Protein AF-A0A5R9BE68-F1 (afdb_monomer)

Secondary structure (DSSP, 8-state):
-PPPP--------TTTTT-PPPPPPP--TTHHHHHHHHHHHHHHHHHHHHHHHHHT-SHHHHHHHHHHHHHHHHHHHHHHHHHT--SHHHHHHS-HHHHHHHHHHHHHIIIIIHHHHHHHHTTT-HHHHHHHHHHHHHHHHHHHHHHHHTSPPP----TTSS--

Mean predicted aligned error: 11.84 Å

Structure (mmCIF, N/CA/C/O backbone):
data_AF-A0A5R9BE68-F1
#
_entry.id   AF-A0A5R9BE68-F1
#
loop_
_atom_site.group_PDB
_atom_site.id
_atom_site.type_symbol
_atom_site.label_atom_id
_atom_site.label_alt_id
_atom_site.label_comp_id
_atom_site.label_asym_id
_atom_site.label_entity_id
_atom_site.label_seq_id
_atom_site.pdbx_PDB_ins_code
_atom_site.Cartn_x
_atom_site.Cartn_y
_atom_site.Cartn_z
_atom_site.occupancy
_atom_site.B_iso_or_equiv
_atom_site.auth_seq_id
_atom_site.auth_comp_id
_atom_site.auth_asym_id
_atom_site.auth_atom_id
_atom_site.pdbx_PDB_model_num
ATOM 1 N N . MET A 1 1 ? 56.654 43.838 -24.246 1.00 40.62 1 MET A N 1
ATOM 2 C CA . MET A 1 1 ? 55.918 42.779 -24.968 1.00 40.62 1 MET A CA 1
ATOM 3 C C . MET A 1 1 ? 55.664 41.655 -23.979 1.00 40.62 1 MET A C 1
ATOM 5 O O . MET A 1 1 ? 56.594 40.924 -23.677 1.00 40.62 1 MET A O 1
ATOM 9 N N . SER A 1 2 ? 54.459 41.576 -23.414 1.00 37.25 2 SER A N 1
ATOM 10 C CA . SER A 1 2 ? 54.061 40.473 -22.526 1.00 37.25 2 SER A CA 1
ATOM 11 C C . SER A 1 2 ? 53.176 39.512 -23.319 1.00 37.25 2 SER A C 1
ATOM 13 O O . SER A 1 2 ? 52.251 39.994 -23.978 1.00 37.25 2 SER A O 1
ATOM 15 N N . PRO A 1 3 ? 53.434 38.193 -23.312 1.00 47.00 3 PRO A N 1
ATOM 16 C CA . PRO A 1 3 ? 52.558 37.251 -23.983 1.00 47.00 3 PRO A CA 1
ATOM 17 C C . PRO A 1 3 ? 51.293 37.066 -23.142 1.00 47.00 3 PRO A C 1
ATOM 19 O O . PRO A 1 3 ? 51.353 36.808 -21.941 1.00 47.00 3 PRO A O 1
ATOM 22 N N . ALA A 1 4 ? 50.145 37.240 -23.790 1.00 45.91 4 ALA A N 1
ATOM 23 C CA . ALA A 1 4 ? 48.838 36.962 -23.223 1.00 45.91 4 ALA A CA 1
ATOM 24 C C . ALA A 1 4 ? 48.713 35.459 -22.931 1.00 45.91 4 ALA A C 1
ATOM 26 O O . ALA A 1 4 ? 48.822 34.635 -23.842 1.00 45.91 4 ALA A O 1
ATOM 27 N N . GLY A 1 5 ? 48.481 35.115 -21.664 1.00 44.31 5 GLY A N 1
ATOM 28 C CA . GLY A 1 5 ? 48.029 33.786 -21.272 1.00 44.31 5 GLY A CA 1
ATOM 29 C C . GLY A 1 5 ? 46.659 33.520 -21.890 1.00 44.31 5 GLY A C 1
ATOM 30 O O . GLY A 1 5 ? 45.717 34.283 -21.686 1.00 44.31 5 GLY A O 1
ATOM 31 N N . ARG A 1 6 ? 46.562 32.466 -22.702 1.00 45.75 6 ARG A N 1
ATOM 32 C CA . ARG A 1 6 ? 45.279 31.909 -23.128 1.00 45.75 6 ARG A CA 1
ATOM 33 C C . ARG A 1 6 ? 44.795 30.991 -22.014 1.00 45.75 6 ARG A C 1
ATOM 35 O O . ARG A 1 6 ? 45.212 29.840 -21.950 1.00 45.75 6 ARG A O 1
ATOM 42 N N . ASP A 1 7 ? 43.913 31.506 -21.170 1.00 46.25 7 ASP A N 1
ATOM 43 C CA . ASP A 1 7 ? 43.098 30.688 -20.276 1.00 46.25 7 ASP A CA 1
ATOM 44 C C . ASP A 1 7 ? 42.036 29.960 -21.110 1.00 46.25 7 ASP A C 1
ATOM 46 O O . ASP A 1 7 ? 40.896 30.402 -21.259 1.00 46.25 7 ASP A O 1
ATOM 50 N N . THR A 1 8 ? 42.413 28.831 -21.703 1.00 48.44 8 THR A N 1
ATOM 51 C CA . THR A 1 8 ? 41.470 27.845 -22.242 1.00 48.44 8 THR A CA 1
ATOM 52 C C . THR A 1 8 ? 40.853 27.058 -21.087 1.00 48.44 8 THR A C 1
ATOM 54 O O . THR A 1 8 ? 41.140 25.883 -20.887 1.00 48.44 8 THR A O 1
ATOM 57 N N . HIS A 1 9 ? 39.989 27.712 -20.311 1.00 47.31 9 HIS A N 1
ATOM 58 C CA . HIS A 1 9 ? 38.961 27.003 -19.556 1.00 47.31 9 HIS A CA 1
ATOM 59 C C . HIS A 1 9 ? 37.830 26.676 -20.527 1.00 47.31 9 HIS A C 1
ATOM 61 O O . HIS A 1 9 ? 36.879 27.440 -20.700 1.00 47.31 9 HIS A O 1
ATOM 67 N N . GLU A 1 10 ? 37.977 25.544 -21.208 1.00 49.84 10 GLU A N 1
ATOM 68 C CA . GLU A 1 10 ? 36.901 24.905 -21.950 1.00 49.84 10 GLU A CA 1
ATOM 69 C C . GLU A 1 10 ? 35.770 24.628 -20.947 1.00 49.84 10 GLU A C 1
ATOM 71 O O . GLU A 1 10 ? 35.863 23.746 -20.092 1.00 49.84 10 GLU A O 1
ATOM 76 N N . ARG A 1 11 ? 34.738 25.483 -20.955 1.00 51.19 11 ARG A N 1
ATOM 77 C CA . ARG A 1 11 ? 33.524 25.277 -20.163 1.00 51.19 11 ARG A CA 1
ATOM 78 C C . ARG A 1 11 ? 32.913 23.966 -20.633 1.00 51.19 11 ARG A C 1
ATOM 80 O O . ARG A 1 11 ? 32.250 23.935 -21.667 1.00 51.19 11 ARG A O 1
ATOM 87 N N . GLN A 1 12 ? 33.133 22.910 -19.859 1.00 48.62 12 GLN A N 1
ATOM 88 C CA . GLN A 1 12 ? 32.397 21.663 -19.980 1.00 48.62 12 GLN A CA 1
ATOM 89 C C . GLN A 1 12 ? 30.908 22.019 -20.022 1.00 48.62 12 GLN A C 1
ATOM 91 O O . GLN A 1 12 ? 30.406 22.726 -19.139 1.00 48.62 12 GLN A O 1
ATOM 96 N N . SER A 1 13 ? 30.230 21.640 -21.105 1.00 55.31 13 SER A N 1
ATOM 97 C CA . SER A 1 13 ? 28.819 21.958 -21.273 1.00 55.31 13 SER A CA 1
ATOM 98 C C . SER A 1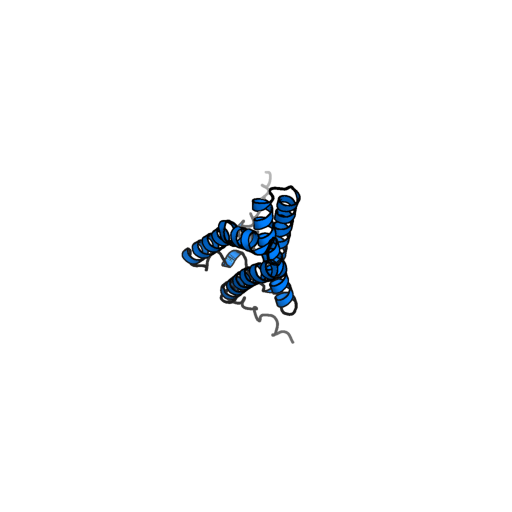 13 ? 28.058 21.354 -20.086 1.00 55.31 13 SER A C 1
ATOM 100 O O . SER A 1 13 ? 28.300 20.208 -19.709 1.00 55.31 13 SER A O 1
ATOM 102 N N . LEU A 1 14 ? 27.158 22.114 -19.453 1.00 54.69 14 LEU A N 1
ATOM 103 C CA . LEU A 1 14 ? 26.350 21.616 -18.325 1.00 54.69 14 LEU A CA 1
ATOM 104 C C . LEU A 1 14 ? 25.556 20.349 -18.705 1.00 54.69 14 LEU A C 1
ATOM 106 O O . LEU A 1 14 ? 25.180 19.571 -17.837 1.00 54.69 14 LEU A O 1
ATOM 110 N N . SER A 1 15 ? 25.353 20.128 -20.004 1.00 56.47 15 SER A N 1
ATOM 111 C CA . SER A 1 15 ? 24.796 18.922 -20.612 1.00 56.47 15 SER A CA 1
ATOM 112 C C . SER A 1 15 ? 25.656 17.661 -20.427 1.00 56.47 15 SER A C 1
ATOM 114 O O . SER A 1 15 ? 25.091 16.584 -20.270 1.00 56.47 15 SER A O 1
ATOM 116 N N . ASP A 1 16 ? 26.989 17.763 -20.383 1.00 49.56 16 ASP A N 1
ATOM 117 C CA . ASP A 1 16 ? 27.881 16.606 -20.181 1.00 49.56 16 ASP A CA 1
ATOM 118 C C . ASP A 1 16 ? 28.069 16.247 -18.700 1.00 49.56 16 ASP A C 1
ATOM 120 O O . ASP A 1 16 ? 28.315 15.087 -18.366 1.00 49.56 16 ASP A O 1
ATOM 124 N N . ALA A 1 17 ? 27.913 17.225 -17.801 1.00 50.69 17 ALA A N 1
ATOM 125 C CA . ALA A 1 17 ? 28.001 17.027 -16.351 1.00 50.69 17 ALA A CA 1
ATOM 126 C C . ALA A 1 17 ? 26.748 16.355 -15.752 1.00 50.69 17 ALA A C 1
ATOM 128 O O . ALA A 1 17 ? 26.764 15.934 -14.596 1.00 50.69 17 ALA A O 1
ATOM 129 N N . VAL A 1 18 ? 25.670 16.240 -16.536 1.00 50.56 18 VAL A N 1
ATOM 130 C CA . VAL A 1 18 ? 24.411 15.575 -16.162 1.00 50.56 18 VAL A CA 1
ATOM 131 C C . VAL A 1 18 ? 24.181 14.361 -17.066 1.00 50.56 18 VAL A C 1
ATOM 133 O O . VAL A 1 18 ? 23.079 14.106 -17.543 1.00 50.56 18 VAL A O 1
ATOM 136 N N . LYS A 1 19 ? 25.229 13.571 -17.320 1.00 53.09 19 LYS A N 1
ATOM 137 C CA . LYS A 1 19 ? 25.005 12.175 -17.699 1.00 53.09 19 LYS A CA 1
ATOM 138 C C . LYS A 1 19 ? 24.519 11.462 -16.448 1.00 53.09 19 LYS A C 1
ATOM 140 O O . LYS A 1 19 ? 25.295 11.217 -15.526 1.00 53.09 19 LYS A O 1
ATOM 145 N N . ASP A 1 20 ? 23.209 11.220 -16.391 1.00 56.38 20 ASP A N 1
ATOM 146 C CA . ASP A 1 20 ? 22.629 10.382 -15.349 1.00 56.38 20 ASP A CA 1
ATOM 147 C C . ASP A 1 20 ? 23.434 9.077 -15.292 1.00 56.38 20 ASP A C 1
ATOM 149 O O . ASP A 1 20 ? 23.680 8.482 -16.345 1.00 56.38 20 ASP A O 1
ATOM 153 N N . PRO A 1 21 ? 23.868 8.634 -14.099 1.00 58.69 21 PRO A N 1
ATOM 154 C CA . PRO A 1 21 ? 24.594 7.383 -13.976 1.00 58.69 21 PRO A CA 1
ATOM 155 C C . PRO A 1 21 ? 23.770 6.251 -14.584 1.00 58.69 21 PRO A C 1
ATOM 157 O O . PRO A 1 21 ? 22.539 6.221 -14.435 1.00 58.69 21 PRO A O 1
ATOM 160 N N . ASP A 1 22 ? 24.456 5.319 -15.246 1.00 60.56 22 ASP A N 1
ATOM 161 C CA . ASP A 1 22 ? 23.794 4.184 -15.871 1.00 60.56 22 ASP A CA 1
ATOM 162 C C . ASP A 1 22 ? 22.894 3.474 -14.853 1.00 60.56 22 ASP A C 1
ATOM 164 O O . ASP A 1 22 ? 23.279 3.260 -13.691 1.00 60.56 22 ASP A O 1
ATOM 168 N N . PRO A 1 23 ? 21.649 3.158 -15.245 1.00 62.06 23 PRO A N 1
ATOM 169 C CA . PRO A 1 23 ? 20.680 2.594 -14.333 1.00 62.06 23 PRO A CA 1
ATOM 170 C C . PRO A 1 23 ? 21.219 1.256 -13.845 1.00 62.06 23 PRO A C 1
ATOM 172 O O . PRO A 1 23 ? 21.476 0.344 -14.628 1.00 62.06 23 PRO A O 1
ATOM 175 N N . LYS A 1 24 ? 21.387 1.130 -12.526 1.00 66.19 24 LYS A N 1
ATOM 176 C CA . LYS A 1 24 ? 21.824 -0.135 -11.941 1.00 66.19 24 LYS A CA 1
ATOM 177 C C . LYS A 1 24 ? 20.836 -1.244 -12.350 1.00 66.19 24 LYS A C 1
ATOM 179 O O . LYS A 1 24 ? 19.624 -1.019 -12.250 1.00 66.19 24 LYS A O 1
ATOM 184 N N . PRO A 1 25 ? 21.308 -2.449 -12.713 1.00 71.81 25 PRO A N 1
ATOM 185 C CA . PRO A 1 25 ? 20.432 -3.539 -13.139 1.00 71.81 25 PRO A CA 1
ATOM 186 C C . PRO A 1 25 ? 19.427 -3.906 -12.034 1.00 71.81 25 PRO A C 1
ATOM 188 O O . PRO A 1 25 ? 19.730 -3.682 -10.851 1.00 71.81 25 PRO A O 1
ATOM 191 N N . PRO A 1 26 ? 18.230 -4.415 -12.384 1.00 78.12 26 PRO A N 1
ATOM 192 C CA . PRO A 1 26 ? 17.254 -4.900 -11.407 1.00 78.12 26 PRO A CA 1
ATOM 193 C C . PRO A 1 26 ? 17.876 -5.964 -10.498 1.00 78.12 26 PRO A C 1
ATOM 195 O O . PRO A 1 26 ? 18.762 -6.703 -10.921 1.00 78.12 26 PRO A O 1
ATOM 198 N N . LEU A 1 27 ? 17.401 -6.057 -9.252 1.00 77.88 27 LEU A N 1
ATOM 199 C CA . LEU A 1 27 ? 17.853 -7.121 -8.341 1.00 77.88 27 LEU A CA 1
ATOM 200 C C . LEU A 1 27 ? 17.299 -8.494 -8.752 1.00 77.88 27 LEU A C 1
ATOM 202 O O . LEU A 1 27 ? 17.920 -9.507 -8.451 1.00 77.88 27 LEU A O 1
ATOM 206 N N . GLY A 1 28 ? 16.153 -8.522 -9.445 1.00 73.25 28 GLY A N 1
ATOM 207 C CA . GLY A 1 28 ? 15.520 -9.753 -9.916 1.00 73.25 28 GLY A CA 1
ATOM 208 C C . GLY A 1 28 ? 15.007 -10.654 -8.780 1.00 73.25 28 GLY A C 1
ATOM 209 O O . GLY A 1 28 ? 14.988 -10.248 -7.613 1.00 73.25 28 GLY A O 1
ATOM 210 N N . PRO A 1 29 ? 14.554 -11.877 -9.095 1.00 79.38 29 PRO A N 1
ATOM 211 C CA . PRO A 1 29 ? 14.184 -12.859 -8.077 1.00 79.38 29 PRO A CA 1
ATOM 212 C C . PRO A 1 29 ? 15.387 -13.243 -7.197 1.00 79.38 29 PRO A C 1
ATOM 214 O O . PRO A 1 29 ? 16.477 -13.428 -7.739 1.00 79.38 29 PRO A O 1
ATOM 217 N N . PRO A 1 30 ? 15.237 -13.381 -5.859 1.00 83.00 30 PRO A N 1
ATOM 218 C CA . PRO A 1 30 ? 13.993 -13.400 -5.069 1.00 83.00 30 PRO A CA 1
ATOM 219 C C . PRO A 1 30 ? 13.554 -12.027 -4.513 1.00 83.00 30 PRO A C 1
ATOM 221 O O . PRO A 1 30 ? 12.612 -11.943 -3.720 1.00 83.00 30 PRO A O 1
ATOM 224 N N . HIS A 1 31 ? 14.264 -10.948 -4.850 1.00 83.50 31 HIS A N 1
ATOM 225 C CA . HIS A 1 31 ? 14.034 -9.621 -4.271 1.00 83.50 31 HIS A CA 1
ATOM 226 C C . HIS A 1 31 ? 12.684 -9.020 -4.679 1.00 83.50 31 HIS A C 1
ATOM 228 O O . HIS A 1 31 ? 12.107 -8.243 -3.920 1.00 83.50 31 HIS A O 1
ATOM 234 N N . ASP A 1 32 ? 12.164 -9.404 -5.842 1.00 77.88 32 ASP A N 1
ATOM 235 C CA . ASP A 1 32 ? 10.850 -9.017 -6.353 1.00 77.88 32 ASP A CA 1
ATOM 236 C C . ASP A 1 32 ? 9.696 -9.481 -5.441 1.00 77.88 32 ASP A C 1
ATOM 238 O O . ASP A 1 32 ? 8.812 -8.687 -5.098 1.00 77.88 32 ASP A O 1
ATOM 242 N N . ALA A 1 33 ? 9.734 -10.732 -4.976 1.00 82.50 33 ALA A N 1
ATOM 243 C CA . ALA A 1 33 ? 8.752 -11.302 -4.060 1.00 82.50 33 ALA A CA 1
ATOM 244 C C . ALA A 1 33 ? 8.790 -10.588 -2.704 1.00 82.50 33 ALA A C 1
ATOM 246 O O . ALA A 1 33 ? 7.762 -10.099 -2.232 1.00 82.50 33 ALA A O 1
ATOM 247 N N . TRP A 1 34 ? 9.981 -10.437 -2.117 1.00 86.31 34 TRP A N 1
ATOM 248 C CA . TRP A 1 34 ? 10.149 -9.746 -0.835 1.00 86.31 34 TRP A CA 1
ATOM 249 C C . TRP A 1 34 ? 9.757 -8.276 -0.895 1.00 86.31 34 TRP A C 1
ATOM 251 O O . TRP A 1 34 ? 9.134 -7.770 0.037 1.00 86.31 34 TRP A O 1
ATOM 261 N N . ALA A 1 35 ? 10.073 -7.592 -1.994 1.00 86.00 35 ALA A N 1
ATOM 262 C CA . ALA A 1 35 ? 9.653 -6.215 -2.183 1.00 86.00 35 ALA A CA 1
ATOM 263 C C . ALA A 1 35 ? 8.129 -6.093 -2.274 1.00 86.00 35 ALA A C 1
ATOM 265 O O . ALA A 1 35 ? 7.555 -5.176 -1.697 1.00 86.00 35 ALA A O 1
ATOM 266 N N . THR A 1 36 ? 7.471 -7.028 -2.962 1.00 86.62 36 THR A N 1
ATOM 267 C CA . THR A 1 36 ? 6.008 -7.049 -3.107 1.00 86.62 36 THR A CA 1
ATOM 268 C C . THR A 1 36 ? 5.324 -7.301 -1.765 1.00 86.62 36 THR A C 1
ATOM 270 O O . THR A 1 36 ? 4.416 -6.559 -1.389 1.00 86.62 36 THR A O 1
ATOM 273 N N . VAL A 1 37 ? 5.781 -8.314 -1.022 1.00 89.19 37 VAL A N 1
ATOM 274 C CA . VAL A 1 37 ? 5.237 -8.641 0.305 1.00 89.19 37 VAL A CA 1
ATOM 275 C C . VAL A 1 37 ? 5.484 -7.498 1.284 1.00 89.19 37 VAL A C 1
ATOM 277 O O . VAL A 1 37 ? 4.547 -7.053 1.944 1.00 89.19 37 VAL A O 1
ATOM 280 N N . GLY A 1 38 ? 6.714 -6.981 1.346 1.00 90.31 38 GLY A N 1
ATOM 281 C CA . GLY A 1 38 ? 7.062 -5.864 2.221 1.00 90.31 38 GLY A CA 1
ATOM 282 C C . GLY A 1 38 ? 6.212 -4.631 1.928 1.00 90.31 38 GLY A C 1
ATOM 283 O O . GLY A 1 38 ? 5.631 -4.058 2.847 1.00 90.31 38 GLY A O 1
ATOM 284 N N . LEU A 1 39 ? 6.053 -4.277 0.649 1.00 90.44 39 LEU A N 1
ATOM 285 C CA . LEU A 1 39 ? 5.265 -3.113 0.255 1.00 90.44 39 LEU A CA 1
ATOM 286 C C . LEU A 1 39 ? 3.792 -3.266 0.651 1.00 90.44 39 LEU A C 1
ATOM 288 O O . LEU A 1 39 ? 3.201 -2.325 1.178 1.00 90.44 39 LEU A O 1
ATOM 292 N N . ALA A 1 40 ? 3.216 -4.457 0.464 1.00 92.19 40 ALA A N 1
ATOM 293 C CA . ALA A 1 40 ? 1.840 -4.738 0.867 1.00 92.19 40 ALA A CA 1
ATOM 294 C C . ALA A 1 40 ? 1.659 -4.646 2.390 1.00 92.19 40 ALA A C 1
ATOM 296 O O . ALA A 1 40 ? 0.698 -4.037 2.856 1.00 92.19 40 ALA A O 1
ATOM 297 N N . VAL A 1 41 ? 2.597 -5.195 3.168 1.00 93.62 41 VAL A N 1
ATOM 298 C CA . VAL A 1 41 ? 2.544 -5.176 4.638 1.00 93.62 41 VAL A CA 1
ATOM 299 C C . VAL A 1 41 ? 2.689 -3.758 5.187 1.00 93.62 41 VAL A C 1
ATOM 301 O O . VAL A 1 41 ? 1.889 -3.346 6.027 1.00 93.62 41 VAL A O 1
ATOM 304 N N . PHE A 1 42 ? 3.663 -2.980 4.709 1.00 93.75 42 PHE A N 1
ATOM 305 C CA . PHE A 1 42 ? 3.849 -1.608 5.190 1.00 93.75 42 PHE A CA 1
ATOM 306 C C . PHE A 1 42 ? 2.707 -0.690 4.767 1.00 93.75 42 PHE A C 1
ATOM 308 O O . PHE A 1 42 ? 2.314 0.190 5.535 1.00 93.75 42 PHE A O 1
ATOM 315 N N . PHE A 1 43 ? 2.120 -0.923 3.592 1.00 92.75 43 PHE A N 1
ATOM 316 C CA . PHE A 1 43 ? 0.930 -0.189 3.188 1.00 92.75 43 PHE A CA 1
ATOM 317 C C . PHE A 1 43 ? -0.273 -0.545 4.072 1.00 92.75 43 PHE A C 1
ATOM 319 O O . PHE A 1 43 ? -0.942 0.365 4.556 1.00 92.75 43 PHE A O 1
ATOM 326 N N . ALA A 1 44 ? -0.487 -1.826 4.390 1.00 94.19 44 ALA A N 1
ATOM 327 C CA . ALA A 1 44 ? -1.553 -2.259 5.297 1.00 94.19 44 ALA A CA 1
ATOM 328 C C . ALA A 1 44 ? -1.370 -1.695 6.714 1.00 94.19 44 ALA A C 1
ATOM 330 O O . ALA A 1 44 ? -2.336 -1.238 7.323 1.00 94.19 44 ALA A O 1
ATOM 331 N N . SER A 1 45 ? -0.128 -1.658 7.208 1.00 94.31 45 SER A N 1
ATOM 332 C CA . SER A 1 45 ? 0.229 -0.999 8.471 1.00 94.31 45 SER A CA 1
ATOM 333 C C . SER A 1 45 ? -0.126 0.487 8.443 1.00 94.31 45 SER A C 1
ATOM 335 O O . SER A 1 45 ? -0.755 0.992 9.370 1.00 94.31 45 SER A O 1
ATOM 337 N N . GLY A 1 46 ? 0.204 1.184 7.351 1.00 92.19 46 GLY A N 1
ATOM 338 C CA . GLY A 1 46 ? -0.193 2.577 7.153 1.00 92.19 46 GLY A CA 1
ATOM 339 C C . GLY A 1 46 ? -1.707 2.755 7.244 1.00 92.19 46 GLY A C 1
ATOM 340 O O . GLY A 1 46 ? -2.173 3.597 8.004 1.00 92.19 46 GLY A O 1
ATOM 341 N N . LEU A 1 47 ? -2.482 1.921 6.544 1.00 93.75 47 LEU A N 1
ATOM 342 C CA . LEU A 1 47 ? -3.947 1.972 6.595 1.00 93.75 47 LEU A CA 1
ATOM 343 C C . LEU A 1 47 ? -4.496 1.698 8.006 1.00 93.75 47 LEU A C 1
ATOM 345 O O . LEU A 1 47 ? -5.410 2.394 8.445 1.00 93.75 47 LEU A O 1
ATOM 349 N N . TYR A 1 48 ? -3.918 0.739 8.735 1.00 94.81 48 TYR A N 1
ATOM 350 C CA . TYR A 1 48 ? -4.286 0.467 10.127 1.00 94.81 48 TYR A CA 1
ATOM 351 C C . TYR A 1 48 ? -4.095 1.709 11.000 1.00 94.81 48 TYR A C 1
ATOM 353 O O . TYR A 1 48 ? -5.029 2.143 11.673 1.00 94.81 48 TY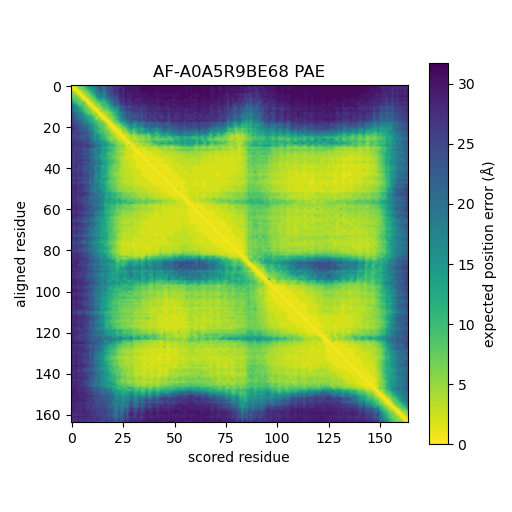R A O 1
ATOM 361 N N . PHE A 1 49 ? -2.901 2.308 10.960 1.00 94.06 49 PHE A N 1
ATOM 362 C CA . PHE A 1 49 ? -2.584 3.455 11.804 1.00 94.06 49 PHE A CA 1
ATOM 363 C C . PHE A 1 49 ? -3.333 4.723 11.396 1.00 94.06 49 PHE A C 1
ATOM 365 O O . PHE A 1 49 ? -3.621 5.530 12.268 1.00 94.06 49 PHE A O 1
ATOM 372 N N . VAL A 1 50 ? -3.723 4.877 10.126 1.00 93.38 50 VAL A N 1
ATOM 373 C CA . VAL A 1 50 ? -4.650 5.941 9.697 1.00 93.38 50 VAL A CA 1
ATOM 374 C C . VAL A 1 50 ? -6.014 5.790 10.370 1.00 93.38 50 VAL A C 1
ATOM 376 O O . VAL A 1 50 ? -6.593 6.780 10.817 1.00 93.38 50 VAL A O 1
ATOM 379 N N . GLY A 1 51 ? -6.551 4.567 10.412 1.00 91.31 51 GLY A N 1
ATOM 380 C CA . GLY A 1 51 ? -7.819 4.291 11.084 1.00 91.31 51 GLY A CA 1
ATOM 381 C C . GLY A 1 51 ? -7.713 4.526 12.589 1.00 91.31 51 GLY A C 1
ATOM 382 O O . GLY A 1 51 ? -8.468 5.321 13.145 1.00 91.31 51 GLY A O 1
ATOM 383 N N . HIS A 1 52 ? -6.704 3.920 13.215 1.00 92.19 52 HIS A N 1
ATOM 384 C CA . HIS A 1 52 ? -6.440 4.037 14.647 1.00 92.19 52 HIS A CA 1
ATOM 385 C C . HIS A 1 52 ? -6.196 5.488 15.089 1.00 92.19 52 HIS A C 1
ATOM 387 O O . HIS A 1 52 ? -6.828 5.947 16.034 1.00 92.19 52 HIS A O 1
ATOM 393 N N . SER A 1 53 ? -5.356 6.253 14.378 1.00 92.25 53 SER A N 1
ATOM 394 C CA . SER A 1 53 ? -5.051 7.645 14.742 1.00 92.25 53 SER A CA 1
ATOM 395 C C . SER A 1 53 ? -6.270 8.561 14.652 1.00 92.25 53 SER A C 1
ATOM 397 O O . SER A 1 53 ? -6.301 9.602 15.299 1.00 92.25 53 SER A O 1
ATOM 399 N N . ARG A 1 54 ? -7.271 8.206 13.840 1.00 87.31 54 ARG A N 1
ATOM 400 C CA . ARG A 1 54 ? -8.527 8.957 13.744 1.00 87.31 54 ARG A CA 1
ATOM 401 C C . ARG A 1 54 ? -9.568 8.527 14.767 1.00 87.31 54 ARG A C 1
ATOM 403 O O . ARG A 1 54 ? -10.340 9.378 15.191 1.00 87.31 54 ARG A O 1
ATOM 410 N N . ALA A 1 55 ? -9.600 7.246 15.121 1.00 88.12 55 ALA A N 1
ATOM 411 C CA . ALA A 1 55 ? -10.527 6.713 16.112 1.00 88.12 55 ALA A CA 1
ATOM 412 C C . ALA A 1 55 ? -10.094 7.080 17.539 1.00 88.12 55 ALA A C 1
ATOM 414 O O . ALA A 1 55 ? -10.866 7.681 18.278 1.00 88.12 55 ALA A O 1
ATOM 415 N N . GLU A 1 56 ? -8.843 6.781 17.892 1.00 88.94 56 GLU A N 1
ATOM 416 C CA . GLU A 1 56 ? -8.328 6.943 19.258 1.00 88.94 56 GLU A CA 1
ATOM 417 C C . GLU A 1 56 ? -7.701 8.320 19.500 1.00 88.94 56 GLU A C 1
ATOM 419 O O . GLU A 1 56 ? -7.662 8.805 20.628 1.00 88.94 56 GLU A O 1
ATOM 424 N N . ASN A 1 57 ? -7.214 8.966 18.433 1.00 89.88 57 ASN A N 1
ATOM 425 C CA . ASN A 1 57 ? -6.551 10.272 18.482 1.00 89.88 57 ASN A CA 1
ATOM 426 C C . ASN A 1 57 ? -5.461 10.372 19.569 1.00 89.88 57 ASN A C 1
ATOM 428 O O . ASN A 1 57 ? -5.362 11.362 20.298 1.00 89.88 57 ASN A O 1
ATOM 432 N N . ASP A 1 58 ? -4.623 9.341 19.662 1.00 90.56 58 ASP A N 1
ATOM 433 C CA . ASP A 1 58 ? -3.553 9.238 20.643 1.00 90.56 58 ASP A CA 1
ATOM 434 C C . ASP A 1 58 ? -2.157 9.279 20.000 1.00 90.56 58 ASP A C 1
ATOM 436 O O . ASP A 1 58 ? -1.966 9.209 18.780 1.00 90.56 58 ASP A O 1
ATOM 440 N N . TRP A 1 59 ? -1.131 9.426 20.839 1.00 91.81 59 TRP A N 1
ATOM 441 C CA . TRP A 1 59 ? 0.250 9.521 20.369 1.00 91.81 59 TRP A CA 1
ATOM 442 C C . TRP A 1 59 ? 0.742 8.212 19.726 1.00 91.81 59 TRP A C 1
ATOM 444 O O . TRP A 1 59 ? 1.622 8.252 18.861 1.00 91.81 59 TRP A O 1
ATOM 454 N N . ILE A 1 60 ? 0.180 7.061 20.114 1.00 92.06 60 ILE A N 1
ATOM 455 C CA . ILE A 1 60 ? 0.530 5.747 19.560 1.00 92.06 60 ILE A CA 1
ATOM 456 C C . ILE A 1 60 ? 0.065 5.669 18.106 1.00 92.06 60 ILE A C 1
ATOM 458 O O . ILE A 1 60 ? 0.857 5.310 17.231 1.00 92.06 60 ILE A O 1
ATOM 462 N N . GLY A 1 61 ? -1.166 6.097 17.820 1.00 90.00 61 GLY A N 1
ATOM 463 C CA . GLY A 1 61 ? -1.695 6.199 16.466 1.00 90.00 61 GLY A CA 1
ATOM 464 C C . GLY A 1 61 ? -0.857 7.095 15.570 1.00 90.00 61 GLY A C 1
ATOM 465 O O . GLY A 1 61 ? -0.434 6.671 14.492 1.00 90.00 61 GLY A O 1
ATOM 466 N N . TRP A 1 62 ? -0.546 8.307 16.027 1.00 91.00 62 TRP A N 1
ATOM 467 C CA . TRP A 1 62 ? 0.247 9.250 15.237 1.00 91.00 62 TRP A CA 1
ATOM 468 C C . TRP A 1 62 ? 1.695 8.789 15.019 1.00 91.00 62 TRP A C 1
ATOM 470 O O . TRP A 1 62 ? 2.211 8.890 13.904 1.00 91.00 62 TRP A O 1
ATOM 480 N N . SER A 1 63 ? 2.354 8.245 16.044 1.00 94.19 63 SER A N 1
ATOM 481 C CA . SER A 1 63 ? 3.732 7.744 15.914 1.00 94.19 63 SER A CA 1
ATOM 482 C C . SER A 1 63 ? 3.814 6.494 15.032 1.00 94.19 63 SER A C 1
ATOM 484 O O . SER A 1 63 ? 4.679 6.420 14.154 1.00 94.19 63 SER A O 1
ATOM 486 N N . GLY A 1 64 ? 2.881 5.551 15.186 1.00 91.25 64 GLY A N 1
ATOM 487 C CA . GLY A 1 64 ? 2.781 4.370 14.330 1.00 91.25 64 GLY A CA 1
ATOM 488 C C . GLY A 1 64 ? 2.477 4.717 12.872 1.00 91.25 64 GLY A C 1
ATOM 489 O O . GLY A 1 64 ? 3.031 4.095 11.960 1.00 91.25 64 GLY A O 1
ATOM 490 N N . LEU A 1 65 ? 1.683 5.766 12.634 1.00 91.38 65 LEU A N 1
ATOM 491 C CA . LEU A 1 65 ? 1.417 6.287 11.295 1.00 91.38 65 LEU A CA 1
ATOM 492 C C . LEU A 1 65 ? 2.686 6.832 10.630 1.00 91.38 65 LEU A C 1
ATOM 494 O O . LEU A 1 65 ? 2.994 6.466 9.493 1.00 91.38 65 LEU A O 1
ATOM 498 N N . ILE A 1 66 ? 3.448 7.665 11.345 1.00 93.62 66 ILE A N 1
ATOM 499 C CA . ILE A 1 66 ? 4.711 8.234 10.850 1.00 93.62 66 ILE A CA 1
ATOM 500 C C . ILE A 1 66 ? 5.707 7.118 10.512 1.00 93.62 66 ILE A C 1
ATOM 502 O O . ILE A 1 66 ? 6.284 7.115 9.421 1.00 93.62 66 ILE A O 1
ATOM 506 N N . LEU A 1 67 ? 5.875 6.143 11.410 1.00 94.69 67 LEU A N 1
ATOM 507 C CA . LEU A 1 67 ? 6.774 5.007 11.192 1.00 94.69 67 LEU A CA 1
ATOM 508 C C . LEU A 1 67 ? 6.334 4.145 10.004 1.00 94.69 67 LEU A C 1
ATOM 510 O O . LEU A 1 67 ? 7.171 3.741 9.196 1.00 94.69 67 LEU A O 1
ATOM 514 N N . SER A 1 68 ? 5.030 3.911 9.85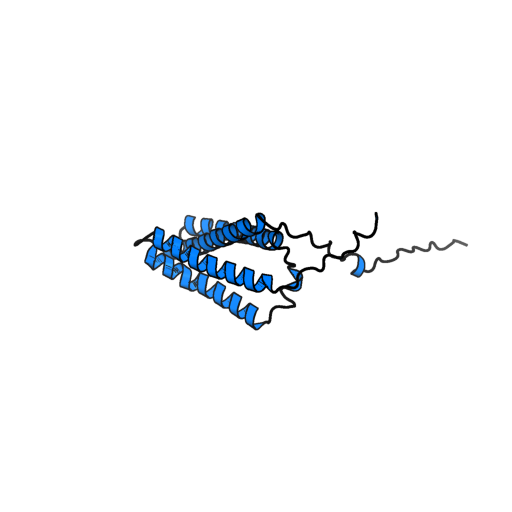7 1.00 92.75 68 SER A N 1
ATOM 515 C CA . SER A 1 68 ? 4.485 3.144 8.734 1.00 92.75 68 SER A CA 1
ATOM 516 C C . SER A 1 68 ? 4.709 3.854 7.400 1.00 92.75 68 SER A C 1
ATOM 518 O O . SER A 1 68 ? 5.097 3.206 6.432 1.00 92.75 68 SER A O 1
ATOM 520 N N . PHE A 1 69 ? 4.540 5.180 7.337 1.00 90.75 69 PHE A N 1
ATOM 521 C CA . PHE A 1 69 ? 4.844 5.945 6.124 1.00 90.75 69 PHE A CA 1
ATOM 522 C C . PHE A 1 69 ? 6.336 5.960 5.795 1.00 90.75 69 PHE A C 1
ATOM 524 O O . PHE A 1 69 ? 6.697 5.804 4.629 1.00 90.75 69 PHE A O 1
ATOM 531 N N . ALA A 1 70 ? 7.207 6.096 6.797 1.00 92.25 70 ALA A N 1
ATOM 532 C CA . ALA A 1 70 ? 8.649 6.002 6.585 1.00 92.25 70 ALA A CA 1
ATOM 533 C C . ALA A 1 70 ? 9.033 4.627 6.008 1.00 92.25 70 ALA A C 1
ATOM 535 O O . ALA A 1 70 ? 9.708 4.552 4.979 1.00 92.25 70 ALA A O 1
ATOM 536 N N . ALA A 1 71 ? 8.524 3.545 6.604 1.00 91.81 71 ALA A N 1
ATOM 537 C CA . ALA A 1 71 ? 8.744 2.186 6.118 1.00 91.81 71 ALA A CA 1
ATOM 538 C C . ALA A 1 71 ? 8.147 1.953 4.719 1.00 91.81 71 ALA A C 1
ATOM 540 O O . ALA A 1 71 ? 8.783 1.313 3.880 1.00 91.81 71 ALA A O 1
ATOM 541 N N . LEU A 1 72 ? 6.970 2.518 4.432 1.00 90.12 72 LEU A N 1
ATOM 542 C CA . LEU A 1 72 ? 6.336 2.463 3.115 1.00 90.12 72 LEU A CA 1
ATOM 543 C C . LEU A 1 72 ? 7.211 3.128 2.049 1.00 90.12 72 LEU A C 1
ATOM 545 O O . LEU A 1 72 ? 7.411 2.551 0.982 1.00 90.12 72 LEU A O 1
ATOM 549 N N . LEU A 1 73 ? 7.770 4.306 2.340 1.00 89.75 73 LEU A N 1
ATOM 550 C CA . LEU A 1 73 ? 8.683 4.992 1.427 1.00 89.75 73 LEU A CA 1
ATOM 551 C C . LEU A 1 73 ? 9.939 4.156 1.181 1.00 89.75 73 LEU A C 1
ATOM 553 O O . LEU A 1 73 ? 10.306 3.945 0.025 1.00 89.75 73 LEU A O 1
ATOM 557 N N . THR A 1 74 ? 10.582 3.633 2.227 1.00 89.38 74 THR A N 1
ATOM 558 C CA . THR A 1 74 ? 11.766 2.770 2.074 1.00 89.38 74 THR A CA 1
ATOM 559 C C . THR A 1 74 ? 11.444 1.506 1.275 1.00 89.38 74 THR A C 1
ATOM 561 O O . THR A 1 74 ? 12.201 1.123 0.381 1.00 89.38 74 THR A O 1
ATOM 564 N N . SER A 1 75 ? 10.298 0.881 1.541 1.00 89.12 75 SER A N 1
ATOM 565 C CA . SER A 1 75 ? 9.846 -0.310 0.827 1.00 89.12 75 SER A CA 1
ATOM 566 C C . SER A 1 75 ? 9.517 -0.023 -0.635 1.00 89.12 75 SER A C 1
ATOM 568 O O . SER A 1 75 ? 9.876 -0.822 -1.496 1.00 89.12 75 SER A O 1
ATOM 570 N N . LEU A 1 76 ? 8.928 1.135 -0.941 1.00 87.38 76 LEU A N 1
ATOM 571 C CA . LEU A 1 76 ? 8.678 1.571 -2.312 1.00 87.38 76 LEU A CA 1
ATOM 572 C C . LEU A 1 76 ? 9.990 1.777 -3.078 1.00 87.38 76 LEU A C 1
ATOM 574 O O . LEU A 1 76 ? 10.110 1.327 -4.215 1.00 87.38 76 LEU A O 1
ATOM 578 N N . HIS A 1 77 ? 10.999 2.389 -2.452 1.00 85.19 77 HIS A N 1
ATOM 579 C CA . HIS A 1 77 ? 12.330 2.520 -3.056 1.00 85.19 77 HIS A CA 1
ATOM 580 C C . HIS A 1 77 ? 12.959 1.150 -3.328 1.00 85.19 77 HIS A C 1
ATOM 582 O O . HIS A 1 77 ? 13.494 0.915 -4.413 1.00 85.19 77 HIS A O 1
ATOM 588 N N . TYR A 1 78 ? 12.865 0.229 -2.366 1.00 85.75 78 TYR A N 1
ATOM 589 C CA . TYR A 1 78 ? 13.344 -1.138 -2.540 1.00 85.75 78 TYR A CA 1
ATOM 590 C C . TYR A 1 78 ? 12.583 -1.879 -3.648 1.00 85.75 78 TYR A C 1
ATOM 592 O O . TYR A 1 78 ? 13.205 -2.557 -4.459 1.00 85.75 78 TYR A O 1
ATOM 600 N N . PHE A 1 79 ? 11.268 -1.687 -3.755 1.00 85.31 79 PHE A N 1
ATOM 601 C CA . PHE A 1 79 ? 10.437 -2.234 -4.825 1.00 85.31 79 PHE A CA 1
ATOM 602 C C . PHE A 1 79 ? 10.851 -1.711 -6.199 1.00 85.31 79 PHE A C 1
ATOM 604 O O . PHE A 1 79 ? 11.139 -2.498 -7.099 1.00 85.31 79 PHE A O 1
ATOM 611 N N . VAL A 1 80 ? 10.986 -0.396 -6.351 1.00 80.50 80 VAL A N 1
ATOM 612 C CA . VAL A 1 80 ? 11.478 0.224 -7.590 1.00 80.50 80 VAL A CA 1
ATOM 613 C C . VAL A 1 80 ? 12.849 -0.338 -7.976 1.00 80.50 80 VAL A C 1
ATOM 615 O O . VAL A 1 80 ? 13.076 -0.680 -9.137 1.00 80.50 80 VAL A O 1
ATOM 618 N N . ARG A 1 81 ? 13.745 -0.509 -6.997 1.00 80.00 81 ARG A N 1
ATOM 619 C CA . ARG A 1 81 ? 15.081 -1.078 -7.202 1.00 80.00 81 ARG A CA 1
ATOM 620 C C . ARG A 1 81 ? 15.044 -2.558 -7.589 1.00 80.00 81 ARG A C 1
ATOM 622 O O . ARG A 1 81 ? 15.789 -2.956 -8.484 1.00 80.00 81 ARG A O 1
ATOM 629 N N . ALA A 1 82 ? 14.208 -3.358 -6.931 1.00 80.38 82 ALA A N 1
ATOM 630 C CA . ALA A 1 82 ? 14.111 -4.797 -7.157 1.00 80.38 82 ALA A CA 1
ATOM 631 C C . ALA A 1 82 ? 13.682 -5.116 -8.591 1.00 80.38 82 ALA A C 1
ATOM 633 O O . ALA A 1 82 ? 14.265 -5.990 -9.233 1.00 80.38 82 ALA A O 1
ATOM 634 N N . TYR A 1 83 ? 12.738 -4.336 -9.109 1.00 72.31 83 TYR A N 1
ATOM 635 C CA . TYR A 1 83 ? 12.204 -4.483 -10.457 1.00 72.31 83 TYR A CA 1
ATOM 636 C C . TYR A 1 83 ? 12.913 -3.616 -11.518 1.00 72.31 83 TYR A C 1
ATOM 638 O O . TYR A 1 83 ? 12.628 -3.752 -12.704 1.00 72.31 83 TYR A O 1
ATOM 646 N N . GLY A 1 84 ? 13.860 -2.755 -11.121 1.00 67.69 84 GLY A N 1
ATOM 647 C CA . GLY A 1 84 ? 14.684 -1.960 -12.042 1.00 67.69 84 GLY A CA 1
ATOM 648 C C . GLY A 1 84 ? 13.950 -0.811 -12.735 1.00 67.69 84 GLY A C 1
ATOM 649 O O . GLY A 1 84 ? 14.349 -0.403 -13.824 1.00 67.69 84 GLY A O 1
ATOM 650 N N . PHE A 1 85 ? 12.881 -0.282 -12.136 1.00 68.88 85 PHE A N 1
ATOM 651 C CA . PHE A 1 85 ? 12.106 0.797 -12.747 1.00 68.88 85 PHE A CA 1
ATOM 652 C C . PHE A 1 85 ? 12.867 2.134 -12.712 1.00 68.88 85 PHE A C 1
ATOM 654 O O . PHE A 1 85 ? 13.462 2.504 -11.697 1.00 68.88 85 PHE A O 1
ATOM 661 N N . ARG A 1 86 ? 12.822 2.897 -13.814 1.00 61.62 86 ARG A N 1
ATOM 662 C CA . ARG A 1 86 ? 13.337 4.276 -13.865 1.00 61.62 86 ARG A CA 1
ATOM 663 C C . ARG A 1 86 ? 12.285 5.247 -13.328 1.00 61.62 86 ARG A C 1
ATOM 665 O O . ARG A 1 86 ? 11.190 5.327 -13.876 1.00 61.62 86 ARG A O 1
ATOM 672 N N . SER A 1 87 ? 12.641 6.048 -12.321 1.00 55.50 87 SER A N 1
ATOM 673 C CA . SER A 1 87 ? 11.775 7.121 -11.803 1.00 55.50 87 SER A CA 1
ATOM 674 C C . SER A 1 87 ? 11.490 8.210 -12.847 1.00 55.50 87 SER A C 1
ATOM 676 O O . SER A 1 87 ? 10.384 8.741 -12.883 1.00 55.50 87 SER A O 1
ATOM 678 N N . LYS A 1 88 ? 12.455 8.501 -13.735 1.00 51.62 88 LYS A N 1
ATOM 679 C CA . LYS A 1 88 ? 12.344 9.547 -14.769 1.00 51.62 88 LYS A CA 1
ATOM 680 C C . LYS A 1 88 ? 11.343 9.224 -15.892 1.00 51.62 88 LYS A C 1
ATOM 682 O O . LYS A 1 88 ? 10.658 10.122 -16.351 1.00 51.62 88 LYS A O 1
ATOM 687 N N . GLY A 1 89 ? 11.170 7.954 -16.272 1.00 50.34 89 GLY A N 1
ATOM 688 C CA . GLY A 1 89 ? 10.243 7.566 -17.353 1.00 50.34 89 GLY A CA 1
ATOM 689 C C . GLY A 1 89 ? 8.776 7.419 -16.928 1.00 50.34 89 GLY A C 1
ATOM 690 O O . GLY A 1 89 ? 7.911 7.200 -17.775 1.00 50.34 89 GLY A O 1
ATOM 691 N N . TRP A 1 90 ? 8.489 7.512 -15.624 1.00 51.62 90 TRP A N 1
ATOM 692 C CA . TRP A 1 90 ? 7.147 7.309 -15.070 1.00 51.62 90 TRP A CA 1
ATOM 693 C C . TRP A 1 90 ? 6.222 8.495 -15.356 1.00 51.62 90 TRP A C 1
ATOM 695 O O . TRP A 1 90 ? 5.060 8.314 -15.698 1.00 51.62 90 TRP A O 1
ATOM 705 N N . GLN A 1 91 ? 6.751 9.716 -15.265 1.00 55.62 91 GLN A N 1
ATOM 706 C CA . GLN A 1 91 ? 5.983 10.934 -15.535 1.00 55.62 91 GLN A CA 1
ATOM 707 C C . GLN A 1 91 ?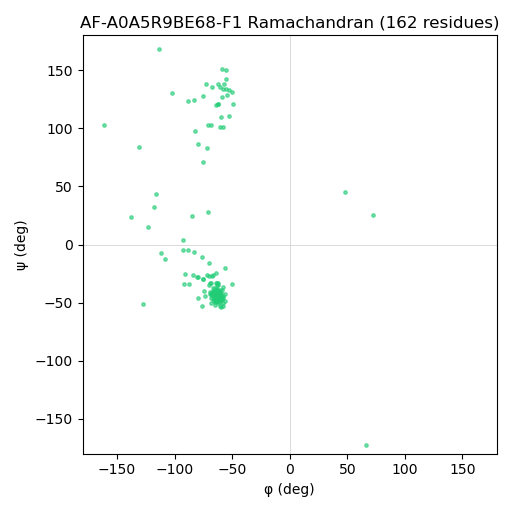 5.749 11.163 -17.031 1.00 55.62 91 GLN A C 1
ATOM 709 O O . GLN A 1 91 ? 4.725 11.725 -17.401 1.00 55.62 91 GLN A O 1
ATOM 714 N N . GLU A 1 92 ? 6.668 10.707 -17.884 1.00 55.56 92 GLU A N 1
ATOM 715 C CA . GLU A 1 92 ? 6.603 10.945 -19.331 1.00 55.56 92 GLU A CA 1
ATOM 716 C C . GLU A 1 92 ? 5.625 10.004 -20.054 1.00 55.56 92 GLU A C 1
ATOM 718 O O . GLU A 1 92 ? 5.059 10.388 -21.072 1.00 55.56 92 GLU A O 1
ATOM 723 N N . ASN A 1 93 ? 5.388 8.794 -19.527 1.00 55.22 93 ASN A N 1
ATOM 724 C CA . ASN A 1 93 ? 4.615 7.751 -20.220 1.00 55.22 93 ASN A CA 1
ATOM 725 C C . ASN A 1 93 ? 3.255 7.419 -19.586 1.00 55.22 93 ASN A C 1
ATOM 727 O O . ASN A 1 93 ? 2.489 6.643 -20.160 1.00 55.22 93 ASN A O 1
ATOM 731 N N . ILE A 1 94 ? 2.929 7.963 -18.409 1.00 59.88 94 ILE A N 1
ATOM 732 C CA . ILE A 1 94 ? 1.630 7.718 -17.772 1.00 59.88 94 ILE A CA 1
ATOM 733 C C . ILE A 1 94 ? 0.623 8.764 -18.267 1.00 59.88 94 ILE A C 1
ATOM 735 O O . ILE A 1 94 ? 0.854 9.960 -18.080 1.00 59.88 94 ILE A O 1
ATOM 739 N N . PRO A 1 95 ? -0.525 8.356 -18.846 1.00 65.94 95 PRO A N 1
ATOM 740 C CA . PRO A 1 95 ? -1.578 9.292 -19.216 1.00 65.94 95 PRO A CA 1
ATOM 741 C C . PRO A 1 95 ? -1.992 10.108 -17.991 1.00 65.94 95 PRO A C 1
ATOM 743 O O . PRO A 1 95 ? -2.238 9.535 -16.929 1.00 65.94 95 PRO A O 1
ATOM 746 N N . THR A 1 96 ? -2.133 11.428 -18.122 1.00 72.88 96 THR A N 1
ATOM 747 C CA . THR A 1 96 ? -2.460 12.326 -16.998 1.00 72.88 96 THR A CA 1
ATOM 748 C C . THR A 1 96 ? -3.677 11.844 -16.189 1.00 72.88 96 THR A C 1
ATOM 750 O O . THR A 1 96 ? -3.697 11.949 -14.964 1.00 72.88 96 THR A O 1
ATOM 753 N N . GLY A 1 97 ? -4.664 11.227 -16.850 1.00 72.38 97 GLY A N 1
ATOM 754 C CA . GLY A 1 97 ? -5.833 10.627 -16.197 1.00 72.38 97 GLY A CA 1
ATOM 755 C C . GLY A 1 97 ? -5.513 9.469 -15.240 1.00 72.38 97 GLY A C 1
ATOM 756 O O . GLY A 1 97 ? -6.151 9.355 -14.196 1.00 72.38 97 GLY A O 1
ATOM 757 N N . ALA A 1 98 ? -4.503 8.646 -15.533 1.00 70.12 98 ALA A N 1
ATOM 758 C CA . ALA A 1 98 ? -4.085 7.552 -14.656 1.00 70.12 98 ALA A CA 1
ATOM 759 C C . ALA A 1 98 ? -3.413 8.072 -13.373 1.00 70.12 98 ALA A C 1
ATOM 761 O O . ALA A 1 98 ? -3.638 7.514 -12.300 1.00 70.12 98 ALA A O 1
ATOM 762 N N . TYR A 1 99 ? -2.669 9.182 -13.454 1.00 71.06 99 TYR A N 1
ATOM 763 C CA . TYR A 1 99 ? -2.120 9.850 -12.270 1.00 71.06 99 TYR A CA 1
ATOM 764 C C . TYR A 1 99 ? -3.234 10.378 -11.353 1.00 71.06 99 TYR A C 1
ATOM 766 O O . TYR A 1 99 ? -3.221 10.116 -10.149 1.00 71.06 99 TYR A O 1
ATOM 774 N N . PHE A 1 100 ? -4.239 11.056 -11.920 1.00 77.62 100 PHE A N 1
ATOM 775 C CA . PHE A 1 100 ? -5.396 11.522 -11.149 1.00 77.62 100 PHE A CA 1
ATOM 776 C C . PHE A 1 100 ? -6.175 10.363 -10.524 1.00 77.62 100 PHE A C 1
ATOM 778 O O . PHE A 1 100 ? -6.508 10.433 -9.344 1.00 77.62 100 PHE A O 1
ATOM 785 N N . ALA A 1 101 ? -6.423 9.284 -11.270 1.00 79.75 101 ALA A N 1
ATOM 786 C CA . ALA A 1 101 ? -7.120 8.110 -10.751 1.00 79.75 101 ALA A CA 1
ATOM 787 C C . ALA A 1 101 ? -6.369 7.464 -9.574 1.00 79.75 101 ALA A C 1
ATOM 789 O O . ALA A 1 101 ? -6.981 7.177 -8.546 1.00 79.75 101 ALA A O 1
ATOM 790 N N . LEU A 1 102 ? -5.046 7.298 -9.687 1.00 79.25 102 LEU A N 1
ATOM 791 C CA . LEU A 1 102 ? -4.204 6.788 -8.600 1.00 79.25 102 LEU A CA 1
ATOM 792 C C . LEU A 1 102 ? -4.247 7.702 -7.373 1.00 79.25 102 LEU A C 1
ATOM 794 O O . LEU A 1 102 ? -4.408 7.215 -6.254 1.00 79.25 102 LEU A O 1
ATOM 798 N N . PHE A 1 103 ? -4.150 9.017 -7.576 1.00 81.94 103 PHE A N 1
ATOM 799 C CA . PHE A 1 103 ? -4.213 9.989 -6.488 1.00 81.94 103 PHE A CA 1
ATOM 800 C C . PHE A 1 103 ? -5.571 9.963 -5.774 1.00 81.94 103 PHE A C 1
ATOM 802 O O . PHE A 1 103 ? -5.619 9.864 -4.548 1.00 81.94 103 PHE A O 1
ATOM 809 N N . PHE A 1 104 ? -6.678 9.989 -6.524 1.00 85.94 104 PHE A N 1
ATOM 810 C CA . PHE A 1 104 ? -8.027 9.908 -5.961 1.00 85.94 104 PHE A CA 1
ATOM 811 C C . PHE A 1 104 ? -8.268 8.584 -5.236 1.00 85.94 104 PHE A C 1
ATOM 813 O O . PHE A 1 104 ? -8.821 8.594 -4.136 1.00 85.94 104 PHE A O 1
ATOM 820 N N . ALA A 1 105 ? -7.829 7.458 -5.805 1.00 85.69 105 ALA A N 1
ATOM 821 C CA . ALA A 1 105 ? -7.957 6.150 -5.171 1.00 85.69 105 ALA A CA 1
ATOM 822 C C . ALA A 1 105 ? -7.166 6.087 -3.858 1.00 85.69 105 ALA A C 1
ATOM 824 O O . ALA A 1 105 ? -7.708 5.675 -2.831 1.00 85.69 105 ALA A O 1
ATOM 825 N N . PHE A 1 106 ? -5.915 6.554 -3.861 1.00 85.50 106 PHE A N 1
ATOM 826 C CA . PHE A 1 106 ? -5.073 6.613 -2.666 1.00 85.50 106 PHE A CA 1
ATOM 827 C C . PHE A 1 106 ? -5.690 7.508 -1.585 1.00 85.50 106 PHE A C 1
ATOM 829 O O . PHE A 1 106 ? -5.859 7.079 -0.441 1.00 85.50 106 PHE A O 1
ATOM 836 N N . PHE A 1 107 ? -6.096 8.726 -1.956 1.00 87.88 107 PHE A N 1
ATOM 837 C CA . PHE A 1 107 ? -6.707 9.677 -1.034 1.00 87.88 107 PHE A CA 1
ATOM 838 C C . PHE A 1 107 ? -8.030 9.159 -0.466 1.00 87.88 107 PHE A C 1
ATOM 840 O O . PHE A 1 107 ? -8.255 9.268 0.738 1.00 87.88 107 PHE A O 1
ATOM 847 N N . SER A 1 108 ? -8.889 8.574 -1.305 1.00 90.75 108 SER A N 1
ATOM 848 C CA . SER A 1 108 ? -10.165 7.995 -0.879 1.00 90.75 108 SER A CA 1
ATOM 849 C C . SER A 1 108 ? -9.958 6.818 0.078 1.00 90.75 108 SER A C 1
ATOM 851 O O . SER A 1 108 ? -10.606 6.739 1.125 1.00 90.75 108 SER A O 1
ATOM 853 N N . THR A 1 109 ? -8.988 5.953 -0.227 1.00 90.75 109 THR A N 1
ATOM 854 C CA . THR A 1 109 ? -8.659 4.794 0.608 1.00 90.75 109 THR A CA 1
ATOM 855 C C . THR A 1 109 ? -8.191 5.226 1.996 1.00 90.75 109 THR A C 1
ATOM 857 O O . THR A 1 109 ? -8.700 4.731 2.998 1.00 90.75 109 THR A O 1
ATOM 860 N N . ILE A 1 110 ? -7.274 6.192 2.072 1.00 89.00 110 ILE A N 1
ATOM 861 C CA . ILE A 1 110 ? -6.772 6.717 3.350 1.00 89.00 110 ILE A CA 1
ATOM 862 C C . ILE A 1 110 ? -7.850 7.516 4.088 1.00 89.00 110 ILE A C 1
ATOM 864 O O . ILE A 1 110 ? -8.003 7.389 5.299 1.00 89.00 110 ILE A O 1
ATOM 868 N N . SER A 1 111 ? -8.612 8.350 3.384 1.00 87.94 111 SER A N 1
ATOM 869 C CA . SER A 1 111 ? -9.523 9.287 4.041 1.00 87.94 111 SER A CA 1
ATOM 870 C C . SER A 1 111 ? -10.839 8.661 4.482 1.00 87.94 111 SER A C 1
ATOM 872 O O . SER A 1 111 ? -11.417 9.153 5.450 1.00 87.94 111 SER A O 1
ATOM 874 N N . PHE A 1 112 ? -11.308 7.611 3.808 1.00 91.44 112 PHE A N 1
ATOM 875 C CA . PHE A 1 112 ? -12.636 7.044 4.048 1.00 91.44 112 PHE A CA 1
ATOM 876 C C . PHE A 1 112 ? -12.590 5.540 4.311 1.00 91.44 112 PHE A C 1
ATOM 878 O O . PHE A 1 112 ? -13.111 5.092 5.328 1.00 91.44 112 PHE A O 1
ATOM 885 N N . VAL A 1 113 ? -11.937 4.764 3.440 1.00 91.88 113 VAL A N 1
ATOM 886 C CA 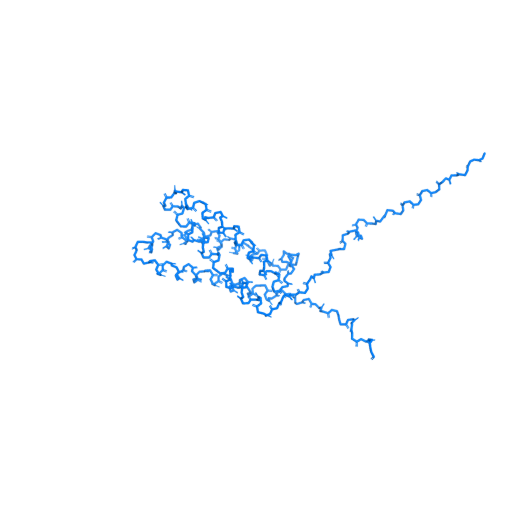. VAL A 1 113 ? -11.982 3.291 3.511 1.00 91.88 113 VAL A CA 1
ATOM 887 C C . VAL A 1 113 ? -11.262 2.759 4.748 1.00 91.88 113 VAL A C 1
ATOM 889 O O . VAL A 1 113 ? -11.834 1.969 5.492 1.00 91.88 113 VAL A O 1
ATOM 892 N N . ALA A 1 114 ? -10.028 3.197 4.997 1.00 91.56 114 ALA A N 1
ATOM 893 C CA . ALA A 1 114 ? -9.243 2.733 6.138 1.00 91.56 114 ALA A CA 1
ATOM 894 C C . ALA A 1 114 ? -9.901 3.059 7.494 1.00 91.56 114 ALA A C 1
ATOM 896 O O . ALA A 1 114 ? -10.048 2.140 8.301 1.00 91.56 114 ALA A O 1
ATOM 897 N N . PRO A 1 115 ? -10.383 4.295 7.745 1.00 91.00 115 PRO A N 1
ATOM 898 C CA . PRO A 1 115 ? -11.156 4.598 8.948 1.00 91.00 115 PRO A CA 1
ATOM 899 C C . PRO A 1 115 ? -12.444 3.780 9.071 1.00 91.00 115 PRO A C 1
ATOM 901 O O . PRO A 1 115 ? -12.751 3.301 10.157 1.00 91.00 115 PRO A O 1
ATOM 904 N N . ALA A 1 116 ? -13.185 3.583 7.974 1.00 90.94 116 ALA A N 1
ATOM 905 C CA . ALA A 1 116 ? -14.420 2.799 7.999 1.00 90.94 116 ALA A CA 1
ATOM 906 C C . ALA A 1 116 ? -14.160 1.328 8.359 1.00 90.94 116 ALA A C 1
ATOM 908 O O . ALA A 1 116 ? -14.838 0.784 9.227 1.00 90.94 116 ALA A O 1
ATOM 909 N N . LEU A 1 117 ? -13.142 0.706 7.750 1.00 92.19 117 LEU A N 1
ATOM 910 C CA . LEU A 1 117 ? -12.730 -0.662 8.076 1.00 92.19 117 LEU A CA 1
ATOM 911 C C . LEU A 1 117 ? -12.265 -0.782 9.528 1.00 92.19 117 LEU A C 1
ATOM 913 O O . LEU A 1 117 ? -12.613 -1.753 10.196 1.00 92.19 117 LEU A O 1
ATOM 917 N N . TYR A 1 118 ? -11.498 0.196 10.018 1.00 92.12 118 TYR A N 1
ATOM 918 C CA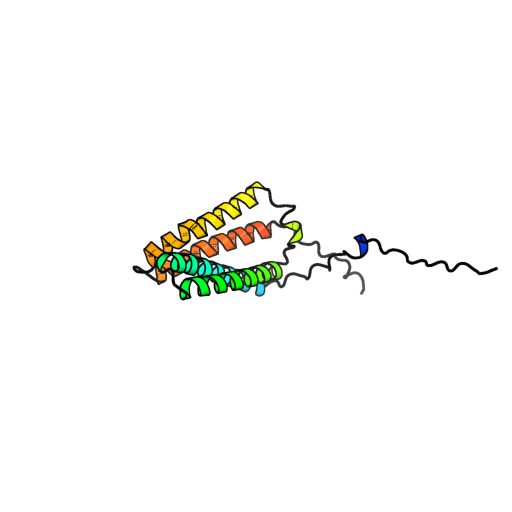 . TYR A 1 118 ? -11.058 0.219 11.409 1.00 92.12 118 TYR A CA 1
ATOM 919 C C . TYR A 1 118 ? -12.254 0.272 12.359 1.00 92.12 118 TYR A C 1
ATOM 921 O O . TYR A 1 118 ? -12.396 -0.609 13.196 1.00 92.12 118 TYR A O 1
ATOM 929 N N . ASN A 1 119 ? -13.161 1.231 12.174 1.00 90.62 119 ASN A N 1
ATOM 930 C CA . ASN A 1 119 ? -14.330 1.387 13.040 1.00 90.62 119 ASN A CA 1
ATOM 931 C C . ASN A 1 119 ? -15.261 0.170 13.010 1.00 90.62 119 ASN A C 1
ATOM 933 O O . ASN A 1 119 ? -15.874 -0.149 14.020 1.00 90.62 119 ASN A O 1
ATOM 937 N N . GLN A 1 120 ? -15.367 -0.511 11.867 1.00 92.25 120 GLN A N 1
ATOM 938 C CA . GLN A 1 120 ? -16.196 -1.706 11.745 1.00 92.25 120 GLN A CA 1
ATOM 939 C C . GLN A 1 120 ? -15.573 -2.922 12.446 1.00 92.25 120 GLN A C 1
ATOM 941 O O . GLN A 1 120 ? -16.270 -3.664 13.125 1.00 92.25 120 GLN A O 1
ATOM 946 N N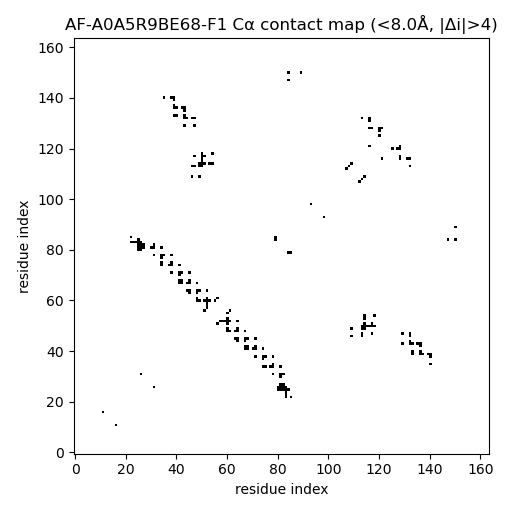 . PHE A 1 121 ? -14.267 -3.150 12.281 1.00 92.69 121 PHE A N 1
ATOM 947 C CA . PHE A 1 121 ? -13.646 -4.416 12.686 1.00 92.69 121 PHE A CA 1
ATOM 948 C C . PHE A 1 121 ? -12.749 -4.339 13.924 1.00 92.69 121 PHE A C 1
ATOM 950 O O . PHE A 1 121 ? -12.378 -5.393 14.444 1.00 92.69 121 PHE A O 1
ATOM 957 N N . ALA A 1 122 ? -12.371 -3.151 14.405 1.00 88.31 122 ALA A N 1
ATOM 958 C CA . ALA A 1 122 ? -11.438 -3.012 15.529 1.00 88.31 122 ALA A CA 1
ATOM 959 C C . ALA A 1 122 ? -11.945 -3.704 16.803 1.00 88.31 122 ALA A C 1
ATOM 961 O O . ALA A 1 122 ? -11.159 -4.363 17.492 1.00 88.31 122 ALA A O 1
ATOM 962 N N . GLU A 1 123 ? -13.250 -3.611 17.071 1.00 88.06 123 GLU A N 1
ATOM 963 C CA . GLU A 1 123 ? -13.893 -4.247 18.226 1.00 88.06 123 GLU A CA 1
ATOM 964 C C . GLU A 1 123 ? -14.442 -5.645 17.905 1.00 88.06 123 GLU A C 1
ATOM 966 O O . GLU A 1 123 ? -14.386 -6.536 18.751 1.00 88.06 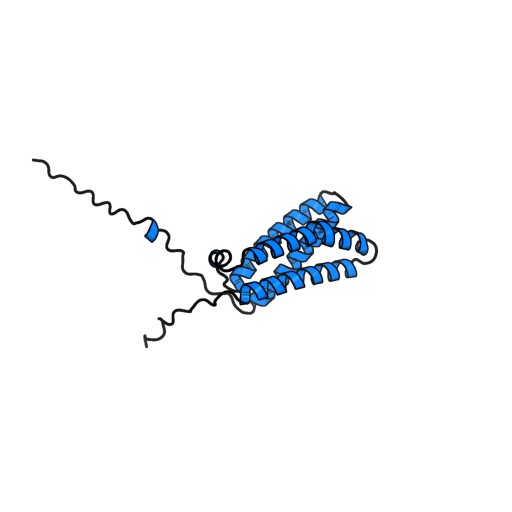123 GLU A O 1
ATOM 971 N N . GLU A 1 124 ? -14.919 -5.868 16.675 1.00 90.19 124 GLU A N 1
ATOM 972 C CA . GLU A 1 124 ? -15.564 -7.129 16.286 1.00 90.19 124 GLU A CA 1
ATOM 973 C C . GLU A 1 124 ? -14.563 -8.249 15.969 1.00 90.19 124 GLU A C 1
ATOM 975 O O . GLU A 1 124 ? -14.738 -9.396 16.385 1.00 90.19 124 GLU A O 1
ATOM 980 N N . SER A 1 125 ? -13.515 -7.955 15.190 1.00 92.44 125 SER A N 1
ATOM 981 C CA . SER A 1 125 ? -12.575 -8.971 14.712 1.00 92.44 125 SER A CA 1
ATOM 982 C C . SER A 1 125 ? -11.254 -8.370 14.240 1.00 92.44 125 SER A C 1
ATOM 984 O O . SER A 1 125 ? -11.104 -7.928 13.098 1.00 92.44 125 SER A O 1
ATOM 986 N N . ARG A 1 126 ? -10.224 -8.487 15.087 1.00 88.94 126 ARG A N 1
ATOM 987 C CA . ARG A 1 126 ? -8.847 -8.089 14.738 1.00 88.94 126 ARG A CA 1
ATOM 988 C C . ARG A 1 126 ? -8.315 -8.827 13.510 1.00 88.94 126 ARG A C 1
ATOM 990 O O . ARG A 1 126 ? -7.604 -8.241 12.701 1.00 88.94 126 ARG A O 1
ATOM 997 N N . LEU A 1 127 ? -8.667 -10.104 13.354 1.00 91.38 127 LEU A N 1
ATOM 998 C CA . LEU A 1 127 ? -8.260 -10.897 12.194 1.00 91.38 127 LEU A CA 1
ATOM 999 C C . LEU A 1 127 ? -8.963 -10.411 10.918 1.00 91.38 127 LEU A C 1
ATOM 1001 O O . LEU A 1 127 ? -8.311 -10.279 9.884 1.00 91.38 127 LEU A O 1
ATOM 1005 N N . GLY A 1 128 ? -10.256 -10.077 11.003 1.00 90.75 128 GLY A N 1
ATOM 1006 C CA . GLY A 1 128 ? -11.012 -9.481 9.899 1.00 90.75 128 GLY A CA 1
ATOM 1007 C C . GLY A 1 128 ? -10.449 -8.126 9.469 1.00 90.75 128 GLY A C 1
ATOM 1008 O O . GLY A 1 128 ? -10.274 -7.889 8.272 1.00 90.75 128 GLY A O 1
ATOM 1009 N N . LEU A 1 129 ? -10.068 -7.284 10.435 1.00 91.88 129 LEU A N 1
ATOM 1010 C CA . LEU A 1 129 ? -9.398 -6.010 10.176 1.00 91.88 129 LEU A CA 1
ATOM 1011 C C . LEU A 1 129 ? -8.080 -6.216 9.420 1.00 91.88 129 LEU A C 1
ATOM 1013 O O . LEU A 1 129 ? -7.886 -5.648 8.346 1.00 91.88 129 LEU A O 1
ATOM 1017 N N . VAL A 1 130 ? -7.193 -7.070 9.941 1.00 92.69 130 VAL A N 1
ATOM 1018 C CA . VAL A 1 130 ? -5.877 -7.327 9.331 1.00 92.69 130 VAL A CA 1
ATOM 1019 C C . VAL A 1 130 ? -6.018 -7.882 7.912 1.00 92.69 130 VAL A C 1
ATOM 1021 O O . VAL A 1 130 ? -5.371 -7.374 6.997 1.00 92.69 130 VAL A O 1
ATOM 1024 N N . LEU A 1 131 ? -6.885 -8.878 7.695 1.00 93.62 131 LEU A N 1
ATOM 1025 C CA . LEU A 1 131 ? -7.095 -9.459 6.365 1.00 93.62 131 LEU A CA 1
ATOM 1026 C C . LEU A 1 131 ? -7.710 -8.463 5.376 1.00 93.62 131 LEU A C 1
ATOM 1028 O O . LEU A 1 131 ? -7.317 -8.451 4.208 1.00 93.62 131 LEU A O 1
ATOM 1032 N N . SER A 1 132 ? -8.631 -7.607 5.824 1.00 92.50 132 SER A N 1
ATOM 1033 C CA . SER A 1 132 ? -9.243 -6.580 4.970 1.00 92.50 132 SER A CA 1
ATOM 1034 C C . SER A 1 132 ? -8.212 -5.548 4.521 1.00 92.50 132 SER A C 1
ATOM 1036 O O . SER A 1 132 ? -8.105 -5.254 3.329 1.00 92.50 132 SER A O 1
ATOM 1038 N N . LEU A 1 133 ? -7.397 -5.050 5.454 1.00 94.62 133 LEU A N 1
ATOM 1039 C CA . LEU A 1 133 ? -6.340 -4.085 5.151 1.00 94.62 133 LEU A CA 1
ATOM 1040 C C . LEU A 1 133 ? -5.267 -4.693 4.242 1.00 94.62 133 LEU A C 1
ATOM 1042 O O . LEU A 1 133 ? -4.890 -4.070 3.251 1.00 94.62 133 LEU A O 1
ATOM 1046 N N . LEU A 1 134 ? -4.843 -5.933 4.507 1.00 93.19 134 LEU A N 1
ATOM 1047 C CA . LEU A 1 134 ? -3.921 -6.659 3.630 1.00 93.19 134 LEU A CA 1
ATOM 1048 C C . LEU A 1 134 ? -4.496 -6.863 2.226 1.00 93.19 134 LEU A C 1
ATOM 1050 O O . LEU A 1 134 ? -3.759 -6.726 1.253 1.00 93.19 134 LEU A O 1
ATOM 1054 N N . SER A 1 135 ? -5.794 -7.149 2.101 1.00 91.62 135 SER A N 1
ATOM 1055 C CA . SER A 1 135 ? -6.453 -7.335 0.802 1.00 91.62 135 SER A CA 1
ATOM 1056 C C . SER A 1 135 ? -6.480 -6.039 -0.008 1.00 91.62 135 SER A C 1
ATOM 1058 O O . SER A 1 135 ? -6.090 -6.036 -1.177 1.00 91.62 135 SER A O 1
ATOM 1060 N N . VAL A 1 136 ? -6.861 -4.919 0.621 1.00 92.44 136 VAL A N 1
ATOM 1061 C CA . VAL A 1 136 ? -6.800 -3.585 -0.005 1.00 92.44 136 VAL A CA 1
ATOM 1062 C C . VAL A 1 136 ? -5.368 -3.272 -0.436 1.00 92.44 136 VAL A C 1
ATOM 1064 O O . VAL A 1 136 ? -5.136 -2.824 -1.560 1.00 92.44 136 VAL A O 1
ATOM 1067 N N . SER A 1 137 ? -4.386 -3.559 0.418 1.00 91.38 137 SER A N 1
ATOM 1068 C CA . SER A 1 137 ? -2.988 -3.305 0.089 1.00 91.38 137 SER A CA 1
ATOM 1069 C C . SER A 1 137 ? -2.457 -4.186 -1.035 1.00 91.38 137 SER A C 1
ATOM 1071 O O . SER A 1 137 ? -1.762 -3.682 -1.918 1.00 91.38 137 SER A O 1
ATOM 1073 N N . ALA A 1 138 ? -2.811 -5.469 -1.058 1.00 89.06 138 ALA A N 1
ATOM 1074 C CA . ALA A 1 138 ? -2.419 -6.391 -2.116 1.00 89.06 138 ALA A CA 1
ATOM 1075 C C . ALA A 1 138 ? -2.967 -5.951 -3.483 1.00 89.06 138 ALA A C 1
ATOM 1077 O O . ALA A 1 138 ? -2.225 -5.979 -4.465 1.00 89.06 138 ALA A O 1
ATOM 1078 N N . LEU A 1 139 ? -4.218 -5.479 -3.548 1.00 87.81 139 LEU A N 1
ATOM 1079 C CA . LEU A 1 139 ? -4.813 -4.943 -4.780 1.00 87.81 139 LEU A CA 1
ATOM 1080 C C . LEU A 1 139 ? -4.057 -3.712 -5.292 1.00 87.81 139 LEU A C 1
ATOM 1082 O O . LEU A 1 139 ? -3.752 -3.616 -6.486 1.00 87.81 139 LEU A O 1
ATOM 1086 N N . THR A 1 140 ? -3.696 -2.795 -4.394 1.00 85.81 140 THR A N 1
ATOM 1087 C CA . THR A 1 140 ? -2.902 -1.611 -4.745 1.00 85.81 140 THR A CA 1
ATOM 1088 C C . THR A 1 140 ? -1.519 -1.998 -5.263 1.00 85.81 140 THR A C 1
ATOM 1090 O O . THR A 1 140 ? -1.102 -1.516 -6.316 1.00 85.81 140 THR A O 1
ATOM 1093 N N . VAL A 1 141 ? -0.821 -2.910 -4.580 1.00 84.75 141 VAL A N 1
ATOM 1094 C CA . VAL A 1 141 ? 0.509 -3.378 -5.001 1.00 84.75 141 VAL A CA 1
ATOM 1095 C C . VAL A 1 141 ? 0.443 -4.143 -6.326 1.00 84.75 141 VAL A C 1
ATOM 1097 O O . VAL A 1 141 ? 1.308 -3.954 -7.180 1.00 84.75 141 VAL A O 1
ATOM 1100 N N . ALA A 1 142 ? -0.591 -4.958 -6.546 1.00 83.12 142 ALA A N 1
ATOM 1101 C CA . ALA A 1 142 ? -0.800 -5.660 -7.810 1.00 83.12 142 ALA A CA 1
ATOM 1102 C C . ALA A 1 142 ? -1.032 -4.680 -8.970 1.00 83.12 142 ALA A C 1
ATOM 1104 O O . ALA A 1 142 ? -0.424 -4.828 -10.030 1.00 83.12 142 ALA A O 1
ATOM 1105 N N . THR A 1 143 ? -1.845 -3.644 -8.750 1.00 78.31 143 THR A N 1
ATOM 1106 C CA . THR A 1 143 ? -2.102 -2.588 -9.742 1.00 78.31 143 THR A CA 1
ATOM 1107 C C . THR A 1 143 ? -0.830 -1.798 -10.040 1.00 78.31 143 THR A C 1
ATOM 1109 O O . THR A 1 143 ? -0.508 -1.554 -11.201 1.00 78.31 143 THR A O 1
ATOM 1112 N N . LEU A 1 144 ? -0.061 -1.462 -9.001 1.00 77.19 144 LEU A N 1
ATOM 1113 C CA . LEU A 1 144 ? 1.220 -0.778 -9.136 1.00 77.19 144 LEU A CA 1
ATOM 1114 C C . LEU A 1 144 ? 2.218 -1.626 -9.935 1.00 77.19 144 LEU A C 1
ATOM 1116 O O . LEU A 1 144 ? 2.849 -1.122 -10.861 1.00 77.19 144 LEU A O 1
ATOM 1120 N N . ARG A 1 145 ? 2.314 -2.927 -9.641 1.00 74.75 145 ARG A N 1
ATOM 1121 C CA . ARG A 1 145 ? 3.135 -3.869 -10.410 1.00 74.75 145 ARG A CA 1
ATOM 1122 C C . ARG A 1 145 ? 2.674 -3.965 -11.862 1.00 74.75 145 ARG A C 1
ATOM 1124 O O . ARG A 1 145 ? 3.523 -3.978 -12.744 1.00 74.75 145 ARG A O 1
ATOM 1131 N N . ALA A 1 146 ? 1.371 -4.042 -12.124 1.00 71.19 146 ALA A N 1
ATOM 1132 C CA . ALA A 1 146 ? 0.839 -4.128 -13.482 1.00 71.19 146 ALA A CA 1
ATOM 1133 C C . ALA A 1 146 ? 1.152 -2.859 -14.290 1.00 71.19 146 ALA A C 1
ATOM 1135 O O . ALA A 1 146 ? 1.661 -2.960 -15.407 1.00 71.19 146 ALA A O 1
ATOM 1136 N N . ALA A 1 147 ? 0.933 -1.685 -13.690 1.00 67.62 147 ALA A N 1
ATOM 1137 C CA . ALA A 1 147 ? 1.268 -0.393 -14.282 1.00 67.62 147 ALA A CA 1
ATOM 1138 C C . ALA A 1 147 ? 2.773 -0.274 -14.567 1.00 67.62 147 ALA A C 1
ATOM 1140 O O . ALA A 1 147 ? 3.174 0.173 -15.637 1.00 67.62 147 ALA A O 1
ATOM 1141 N N . LEU A 1 148 ? 3.614 -0.726 -13.635 1.00 64.50 148 LEU A N 1
ATOM 1142 C CA . LEU A 1 148 ? 5.065 -0.688 -13.793 1.00 64.50 148 LEU A CA 1
ATOM 1143 C C . LEU A 1 148 ? 5.600 -1.766 -14.749 1.00 64.50 148 LEU A C 1
ATOM 1145 O O . LEU A 1 148 ? 6.589 -1.535 -15.431 1.00 64.50 148 LEU A O 1
ATOM 1149 N N . GLY A 1 149 ? 4.943 -2.921 -14.860 1.00 60.03 149 GLY A N 1
ATOM 1150 C CA . GLY A 1 149 ? 5.313 -3.994 -15.789 1.00 60.03 149 GLY A CA 1
ATOM 1151 C C . GLY A 1 149 ? 5.063 -3.662 -17.264 1.00 60.03 149 GLY A C 1
ATOM 1152 O O . GLY A 1 149 ? 5.610 -4.336 -18.130 1.00 60.03 149 GLY A O 1
ATOM 1153 N N . HIS A 1 150 ? 4.269 -2.624 -17.543 1.00 57.06 150 HIS A N 1
ATOM 1154 C CA . HIS A 1 150 ? 4.092 -2.056 -18.883 1.00 57.06 150 HIS A CA 1
ATOM 1155 C C . HIS A 1 150 ? 5.132 -0.970 -19.204 1.00 57.06 150 HIS A C 1
ATOM 1157 O O . HIS A 1 150 ? 5.161 -0.471 -20.327 1.00 57.06 150 HIS A O 1
ATOM 1163 N N . ALA A 1 151 ? 5.996 -0.599 -18.248 1.00 54.12 151 ALA A N 1
ATOM 1164 C CA . ALA A 1 151 ? 7.117 0.283 -18.534 1.00 54.12 151 ALA A CA 1
ATOM 1165 C C . ALA A 1 151 ? 8.123 -0.455 -19.440 1.00 54.12 151 ALA A C 1
ATOM 1167 O O . ALA A 1 151 ? 8.409 -1.632 -19.192 1.00 54.12 151 ALA A O 1
ATOM 1168 N N . PRO A 1 152 ? 8.656 0.198 -20.488 1.00 48.66 152 PRO A N 1
ATOM 1169 C CA . PRO A 1 152 ? 9.576 -0.440 -21.422 1.00 48.66 152 PRO A CA 1
ATOM 1170 C C . PRO A 1 152 ? 10.761 -1.053 -20.667 1.00 48.66 152 PRO A C 1
ATOM 1172 O O . PRO A 1 152 ? 11.391 -0.395 -19.834 1.00 48.66 152 PRO A O 1
ATOM 1175 N N . LYS A 1 153 ? 11.045 -2.334 -20.940 1.00 47.94 153 LYS A N 1
ATOM 1176 C CA . LYS A 1 153 ? 12.239 -2.998 -20.408 1.00 47.94 153 LYS A CA 1
ATOM 1177 C C . LYS A 1 153 ? 13.469 -2.249 -20.928 1.00 47.94 153 LYS A C 1
ATOM 1179 O O . LYS A 1 153 ? 13.494 -1.929 -22.116 1.00 47.94 153 LYS A O 1
ATOM 1184 N N . PRO A 1 154 ? 14.477 -1.973 -20.085 1.00 45.69 154 PRO A N 1
ATOM 1185 C CA . PRO A 1 154 ? 15.723 -1.409 -20.575 1.00 45.69 154 PRO A CA 1
ATOM 1186 C C . PRO A 1 154 ? 16.326 -2.376 -21.597 1.00 45.69 154 PRO A C 1
ATOM 1188 O O . PRO A 1 154 ? 16.474 -3.566 -21.310 1.00 45.69 154 PRO A O 1
ATOM 1191 N N . GLU A 1 155 ? 16.645 -1.868 -22.786 1.00 42.47 155 GLU A N 1
ATOM 1192 C CA . GLU A 1 155 ? 17.503 -2.577 -23.727 1.00 42.47 155 GLU A CA 1
ATOM 1193 C C . GLU A 1 155 ? 18.841 -2.784 -23.024 1.00 42.47 155 GLU A C 1
ATOM 1195 O O . GLU A 1 155 ? 19.567 -1.835 -22.729 1.00 42.47 155 GLU A O 1
ATOM 1200 N N . ILE A 1 156 ? 19.135 -4.031 -22.667 1.00 46.81 156 ILE A N 1
ATOM 1201 C CA . ILE A 1 156 ? 20.478 -4.400 -22.245 1.00 46.81 156 ILE A CA 1
ATOM 1202 C C . ILE A 1 156 ? 21.304 -4.274 -23.520 1.00 46.81 156 ILE A C 1
ATOM 1204 O O . ILE A 1 156 ? 21.174 -5.110 -24.412 1.00 46.81 156 ILE A O 1
ATOM 1208 N N . SER A 1 157 ? 22.077 -3.194 -23.641 1.00 42.94 157 SER A N 1
ATOM 1209 C CA . SER A 1 157 ? 23.015 -3.017 -24.742 1.00 42.94 157 SER A CA 1
ATOM 1210 C C . SER A 1 157 ? 23.902 -4.257 -24.799 1.00 42.94 157 SER A C 1
ATOM 1212 O O . SER A 1 157 ? 24.711 -4.494 -23.902 1.00 42.94 157 SER A O 1
ATOM 1214 N N . SER A 1 158 ? 23.727 -5.069 -25.836 1.00 42.91 158 SER A N 1
ATOM 1215 C CA . SER A 1 158 ? 24.449 -6.317 -26.089 1.00 42.91 158 SER A CA 1
ATOM 1216 C C . SER A 1 158 ? 25.915 -6.085 -26.487 1.00 42.91 158 SER A C 1
ATOM 1218 O O . SER A 1 158 ? 26.492 -6.875 -27.220 1.00 42.91 158 SER A O 1
ATOM 1220 N N . SER A 1 159 ? 26.540 -4.997 -26.039 1.00 43.59 159 SER A N 1
ATOM 1221 C CA . SER A 1 159 ? 27.876 -4.568 -26.465 1.00 43.59 159 SER A CA 1
ATOM 1222 C C . SER A 1 159 ? 29.014 -5.239 -25.686 1.00 43.59 159 SER A C 1
ATOM 1224 O O . SER A 1 159 ? 30.079 -4.648 -25.550 1.00 43.59 159 SER A O 1
ATOM 1226 N N . LEU A 1 160 ? 28.791 -6.427 -25.119 1.00 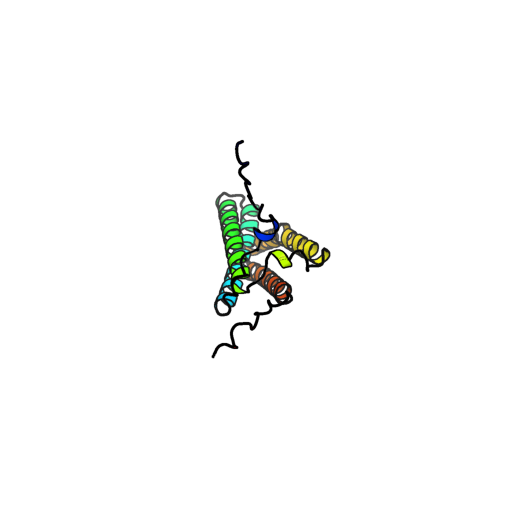49.22 160 LEU A N 1
ATOM 1227 C CA . LEU A 1 160 ? 29.770 -7.132 -24.279 1.00 49.22 160 LEU A CA 1
ATOM 1228 C C . LEU A 1 160 ? 29.848 -8.644 -24.567 1.00 49.22 160 LEU A C 1
ATOM 1230 O O . LEU A 1 160 ? 30.252 -9.405 -23.696 1.00 49.22 160 LEU A O 1
ATOM 1234 N N . SER A 1 161 ? 29.468 -9.098 -25.767 1.00 42.88 161 SER A N 1
ATOM 1235 C CA . SER A 1 161 ? 29.629 -10.511 -26.164 1.00 42.88 161 SER A CA 1
ATOM 1236 C C . SER A 1 161 ? 30.445 -10.749 -27.437 1.00 42.88 161 SER A C 1
ATOM 1238 O O . SER A 1 161 ? 30.404 -11.860 -27.947 1.00 42.88 161 SER A O 1
ATOM 1240 N N . ASP A 1 162 ? 31.193 -9.752 -27.920 1.00 44.06 162 ASP A N 1
ATOM 1241 C CA . ASP A 1 162 ? 32.067 -9.889 -29.101 1.00 44.06 162 ASP A CA 1
ATOM 1242 C C . ASP A 1 162 ? 33.556 -9.656 -28.765 1.00 44.06 162 ASP A C 1
ATOM 1244 O O . ASP A 1 162 ? 34.319 -9.154 -29.586 1.00 44.06 162 ASP A O 1
ATOM 1248 N N . GLU A 1 163 ? 33.986 -10.018 -27.554 1.00 46.38 163 GLU A N 1
ATOM 1249 C CA . GLU A 1 163 ? 35.404 -10.253 -27.252 1.00 46.38 163 GLU A CA 1
ATOM 1250 C C . GLU A 1 163 ? 35.533 -11.600 -26.534 1.00 46.38 163 GLU A C 1
ATOM 1252 O O . GLU A 1 163 ? 35.497 -11.659 -25.310 1.00 46.38 163 GLU A O 1
ATOM 1257 N N . ASP A 1 164 ? 35.591 -12.673 -27.327 1.00 41.97 164 ASP A N 1
ATOM 1258 C CA . ASP A 1 164 ? 36.417 -13.871 -27.102 1.00 41.97 164 ASP A CA 1
ATOM 1259 C C . ASP A 1 164 ? 36.601 -14.631 -28.432 1.00 41.97 164 ASP A C 1
ATOM 1261 O O . ASP A 1 164 ? 35.584 -14.995 -29.072 1.00 41.97 164 ASP A O 1
#

Foldseek 3Di:
DDDDDDPPPPPPPVVVVPPPPDQDDALEPPLLVVLLLQLLLLQLQLLQLLQVCVPVVDPCSVVSNVVSVVSNVVSVVSNCRNHRFDPVVLVVPDDPVVVVVLVCLVCCCSVPVSNVLCVVDVVPHPPSSSVVSSVSSSVNSVVVCVSRVPPDDPDPPPPPDPDD

Sequence (164 aa):
MSPAGRDTHERQSLSDAVKDPDPKPPLGPPHDAWATVGLAVFFASGLYFVGHSRAENDWIGWSGLILSFAALLTSLHYFVRAYGFRSKGWQENIPTGAYFALFFAFFSTISFVAPALYNQFAEESRLGLVLSLLSVSALTVATLRAALGHAPKPEISSSLSDED

Nearest PDB structures (foldseek):
  4k0d-assembly1_B  TM=4.677E-01  e=2.434E+00  Anaeromyxobacter dehalogenans 2CP-C
  4akk-assembly1_B  TM=4.888E-01  e=3.823E+00  Klebsiella oxytoca

Organism: NCBI:txid1804987

pLDDT: mean 75.82, std 17.96, range [37.25, 94.81]

Solvent-accessible surface area (backbone atoms only — not comparable to full-atom values): 9302 Å² total; per-residue (Å²): 140,79,86,81,81,79,83,80,73,76,75,74,53,73,72,69,80,60,63,73,75,79,79,70,74,46,62,39,83,71,43,43,59,54,24,51,52,47,34,20,51,27,42,18,45,26,36,51,21,50,10,42,28,68,73,69,64,42,70,64,23,51,52,48,26,53,52,21,48,53,48,31,53,55,30,48,52,47,31,38,45,14,70,42,61,62,75,77,60,51,73,77,70,51,58,72,65,57,56,52,50,52,50,51,51,53,50,45,39,59,72,47,50,26,36,50,47,35,71,64,17,66,84,77,31,62,67,59,34,51,52,51,37,39,50,57,21,43,53,52,48,49,51,51,50,55,63,56,67,69,50,81,75,79,80,73,79,77,84,81,76,88,86,129

Radius of gyration: 23.38 Å; Cα contacts (8 Å, |Δi|>4): 121; chains: 1; bounding box: 72×57×50 Å